Protein AF-A0A5N6XNX3-F1 (afdb_monomer_lite)

Sequence (144 aa):
MTITCEDGFMLKPHLLSLNGYPLPQCEPAPERARQIDITLTEVVKMLQQQVTKAWRERSIEVVADFRSVQFKEADVKNNVKQKIESIAKVDLDAVWGEALRKGEAEGKLIRDSMSKSLILASTPNKLAITGWVQVTLSALLGLD

pLDDT: mean 74.3, std 18.5, range [39.0, 95.31]

Radius of gyration: 21.27 Å; chains: 1; bounding box: 56×40×66 Å

Organism: NCBI:txid656916

Structure (mmCIF, N/CA/C/O backbone):
data_AF-A0A5N6XNX3-F1
#
_entry.id   AF-A0A5N6XNX3-F1
#
loop_
_atom_site.group_PDB
_atom_site.id
_atom_site.type_symbol
_atom_site.label_atom_id
_atom_site.label_alt_id
_atom_site.label_comp_id
_atom_site.label_asym_id
_atom_site.label_entity_id
_atom_site.label_seq_id
_atom_site.pdbx_PDB_ins_code
_atom_site.Cartn_x
_atom_site.Cartn_y
_atom_site.Cartn_z
_atom_site.occupancy
_atom_site.B_iso_or_equiv
_atom_site.auth_seq_id
_atom_site.auth_comp_id
_atom_site.auth_asym_id
_atom_site.auth_atom_id
_atom_site.pdbx_PDB_model_num
ATOM 1 N N . MET A 1 1 ? -25.456 6.471 20.428 1.00 48.72 1 MET A N 1
ATOM 2 C CA . MET A 1 1 ? -24.777 5.212 20.795 1.00 48.72 1 MET A CA 1
ATOM 3 C C . MET A 1 1 ? -24.321 4.564 19.498 1.00 48.72 1 MET A C 1
ATOM 5 O O . MET A 1 1 ? -25.171 4.273 18.668 1.00 48.72 1 MET A O 1
ATOM 9 N N . THR A 1 2 ? -23.013 4.479 19.254 1.00 56.16 2 THR A N 1
ATOM 10 C CA . THR A 1 2 ? -22.456 3.917 18.010 1.00 56.16 2 THR A CA 1
ATOM 11 C C . THR A 1 2 ? -22.368 2.403 18.163 1.00 56.16 2 THR A C 1
ATOM 13 O O . THR A 1 2 ? -21.743 1.936 19.110 1.00 56.16 2 THR A O 1
ATOM 16 N N . ILE A 1 3 ? -23.012 1.641 17.277 1.00 66.00 3 ILE A N 1
ATOM 17 C CA . ILE A 1 3 ? -22.908 0.176 17.275 1.00 66.00 3 ILE A CA 1
ATOM 18 C C . ILE A 1 3 ? -21.598 -0.184 16.567 1.00 66.00 3 ILE A C 1
ATOM 20 O O . ILE A 1 3 ? -21.382 0.204 15.419 1.00 66.00 3 ILE A O 1
ATOM 24 N N . THR A 1 4 ? -20.695 -0.862 17.268 1.00 66.38 4 THR A N 1
ATOM 25 C CA . THR A 1 4 ? -19.404 -1.323 16.741 1.00 66.38 4 THR A CA 1
ATOM 26 C C . THR A 1 4 ? -19.556 -2.712 16.134 1.00 66.38 4 THR A C 1
ATOM 28 O O . THR A 1 4 ? -20.259 -3.543 16.704 1.00 66.38 4 THR A O 1
ATOM 31 N N . CYS A 1 5 ? -18.910 -2.964 14.995 1.00 66.56 5 CYS A N 1
ATOM 32 C CA . CYS A 1 5 ? -18.919 -4.289 14.369 1.00 66.56 5 CYS A CA 1
ATOM 33 C C . CYS A 1 5 ? -17.749 -5.150 14.867 1.00 66.56 5 CYS A C 1
ATOM 35 O O . CYS A 1 5 ? -17.968 -6.192 15.469 1.00 66.56 5 CYS A O 1
ATOM 37 N N . GLU A 1 6 ? -16.525 -4.663 14.645 1.00 68.19 6 GLU A N 1
ATOM 38 C CA . GLU A 1 6 ? -15.218 -5.233 15.014 1.00 68.19 6 GLU A CA 1
ATOM 39 C C . GLU A 1 6 ? -14.205 -4.073 15.146 1.00 68.19 6 GLU A C 1
ATOM 41 O O . GLU A 1 6 ? -14.527 -2.942 14.768 1.00 68.19 6 GLU A O 1
ATOM 46 N N . ASP A 1 7 ? -13.007 -4.321 15.693 1.00 69.88 7 ASP A N 1
ATOM 47 C CA . ASP A 1 7 ? -12.011 -3.297 16.058 1.00 69.88 7 ASP A CA 1
ATOM 48 C C . ASP A 1 7 ? -11.830 -2.202 14.994 1.00 69.88 7 ASP A C 1
ATOM 50 O O . ASP A 1 7 ? -11.388 -2.437 13.872 1.00 69.88 7 ASP A O 1
ATOM 54 N N . GLY A 1 8 ? -12.168 -0.960 15.343 1.00 67.38 8 GLY A N 1
ATOM 55 C CA . GLY A 1 8 ? -12.021 0.184 14.441 1.00 67.38 8 GLY A CA 1
ATOM 56 C C . GLY A 1 8 ? -13.011 0.229 13.269 1.00 67.38 8 GLY A C 1
ATOM 57 O O . GLY A 1 8 ? -12.780 1.006 12.346 1.00 67.38 8 GLY A O 1
ATOM 58 N N . PHE A 1 9 ? -14.106 -0.538 13.295 1.00 76.81 9 PHE A N 1
ATOM 59 C CA . PHE A 1 9 ? -15.234 -0.439 12.363 1.00 76.81 9 PHE A CA 1
ATOM 60 C C . PHE A 1 9 ? -16.546 -0.128 13.094 1.00 76.81 9 PHE A C 1
ATOM 62 O O . PHE A 1 9 ? -16.849 -0.666 14.162 1.00 76.81 9 PHE A O 1
ATOM 69 N N . MET A 1 10 ? -17.358 0.734 12.490 1.00 79.62 10 MET A N 1
ATOM 70 C CA . MET A 1 10 ? -18.663 1.139 12.998 1.00 79.62 10 MET A CA 1
ATOM 71 C C . MET A 1 10 ? -19.777 0.762 12.028 1.00 79.62 10 MET A C 1
ATOM 73 O O . MET A 1 10 ? -19.616 0.819 10.809 1.00 79.62 10 MET A O 1
ATOM 77 N N . LEU A 1 11 ? -20.925 0.393 12.585 1.00 77.69 11 LEU A N 1
ATOM 78 C CA . LEU A 1 11 ? -22.125 0.117 11.815 1.00 77.69 11 LEU A CA 1
ATOM 79 C C . LEU A 1 11 ? -22.616 1.418 11.175 1.00 77.69 11 LEU A C 1
ATOM 81 O O . LEU A 1 11 ? -22.836 2.419 11.868 1.00 77.69 11 LEU A O 1
ATOM 85 N N . LYS A 1 12 ? -22.818 1.408 9.859 1.00 72.50 12 LYS A N 1
ATOM 86 C CA . LYS A 1 12 ? -23.406 2.544 9.160 1.00 72.50 12 LYS A CA 1
ATOM 87 C C . LYS A 1 12 ? -24.849 2.743 9.638 1.00 72.50 12 LYS A C 1
ATOM 89 O O . LYS A 1 12 ? -25.630 1.786 9.598 1.00 72.50 12 LYS A O 1
ATOM 94 N N . PRO A 1 13 ? -25.244 3.955 10.071 1.00 63.72 13 PRO A N 1
ATOM 95 C CA . PRO A 1 13 ? -26.627 4.216 10.449 1.00 63.72 13 PRO A CA 1
ATOM 96 C C . PRO A 1 13 ? -27.548 3.996 9.241 1.00 63.72 13 PRO A C 1
ATOM 98 O O . PRO A 1 13 ? -27.464 4.723 8.252 1.00 63.72 13 PRO A O 1
ATOM 101 N N . HIS A 1 14 ? -28.430 2.998 9.310 1.00 63.56 14 HIS A N 1
ATOM 102 C CA . HIS A 1 14 ? -29.465 2.768 8.302 1.00 63.56 14 HIS A CA 1
ATOM 103 C C . HIS A 1 14 ? -30.789 3.374 8.769 1.00 63.56 14 HIS A C 1
ATOM 105 O O . HIS A 1 14 ? -31.348 2.958 9.779 1.00 63.56 14 HIS A O 1
ATOM 111 N N . LEU A 1 15 ? -31.309 4.344 8.012 1.00 60.28 15 LEU A N 1
ATOM 112 C CA . LEU A 1 15 ? -32.537 5.073 8.357 1.00 60.28 15 LEU A CA 1
ATOM 113 C C . LEU A 1 15 ? -33.835 4.261 8.152 1.00 60.28 15 LEU A C 1
ATOM 115 O O . LEU A 1 15 ? -34.887 4.700 8.600 1.00 60.28 15 LEU A O 1
ATOM 119 N N . LEU A 1 16 ? -33.797 3.105 7.472 1.00 54.00 16 LEU A N 1
ATOM 120 C CA . LEU A 1 16 ? -34.999 2.415 6.966 1.00 54.00 16 LEU A CA 1
ATOM 121 C C . LEU A 1 16 ? -34.945 0.877 7.069 1.00 54.00 16 LEU A C 1
ATOM 123 O O . LEU A 1 16 ? -35.378 0.173 6.159 1.00 54.00 16 LEU A O 1
ATOM 127 N N . SER A 1 17 ? -34.456 0.315 8.177 1.00 53.12 17 SER A N 1
ATOM 128 C CA . SER A 1 17 ? -34.552 -1.139 8.401 1.00 53.12 17 SER A CA 1
ATOM 129 C C . SER A 1 17 ? -35.955 -1.556 8.878 1.00 53.12 17 SER A C 1
ATOM 131 O O . SER A 1 17 ? -36.107 -2.115 9.960 1.00 53.12 17 SER A O 1
ATOM 133 N N . LEU A 1 18 ? -36.990 -1.276 8.083 1.00 52.88 18 LEU A N 1
ATOM 134 C CA . LEU A 1 18 ? -38.348 -1.786 8.323 1.00 52.88 18 LEU A CA 1
ATOM 135 C C . LEU A 1 18 ? -38.650 -3.072 7.533 1.00 52.88 18 LEU A C 1
ATOM 137 O O . LEU A 1 18 ? -39.544 -3.806 7.929 1.00 52.88 18 LEU A O 1
ATOM 141 N N . ASN A 1 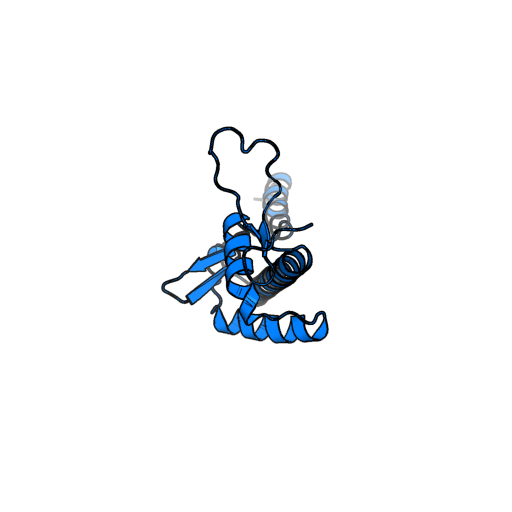19 ? -37.871 -3.401 6.490 1.00 57.22 19 ASN A N 1
ATOM 142 C CA . ASN A 1 19 ? -38.168 -4.523 5.579 1.00 57.22 19 ASN A CA 1
ATOM 143 C C . ASN A 1 19 ? -36.992 -5.502 5.340 1.00 57.22 19 ASN A C 1
ATOM 145 O O . ASN A 1 19 ? -36.992 -6.242 4.361 1.00 57.22 19 ASN A O 1
ATOM 149 N N . GLY A 1 20 ? -35.975 -5.522 6.208 1.00 55.50 20 GLY A N 1
ATOM 150 C CA . GLY A 1 20 ? -34.931 -6.562 6.190 1.00 55.50 20 GLY A CA 1
ATOM 151 C C . GLY A 1 20 ? -33.883 -6.490 5.066 1.00 55.50 20 GLY A C 1
ATOM 152 O O . GLY A 1 20 ? -33.053 -7.388 4.978 1.00 55.50 20 GLY A O 1
ATOM 153 N N . TYR A 1 21 ? -33.870 -5.439 4.239 1.00 54.03 21 TYR A N 1
ATOM 154 C CA . TYR A 1 21 ? -32.874 -5.239 3.176 1.00 54.03 21 TYR A CA 1
ATOM 155 C C . TYR A 1 21 ? -32.521 -3.750 3.017 1.00 54.03 21 TYR A C 1
ATOM 157 O O . TYR A 1 21 ? -33.442 -2.932 2.954 1.00 54.03 21 TYR A O 1
ATOM 165 N N . PRO A 1 22 ? -31.234 -3.366 2.885 1.00 58.84 22 PRO A N 1
ATOM 166 C CA . PRO A 1 22 ? -30.014 -4.185 2.913 1.00 58.84 22 PRO A CA 1
ATOM 167 C C . PRO A 1 22 ? -29.488 -4.448 4.337 1.00 58.84 22 PRO A C 1
ATOM 169 O O . PRO A 1 22 ? -29.786 -3.703 5.269 1.00 58.84 22 PRO A O 1
ATOM 172 N N . LEU A 1 23 ? -28.677 -5.502 4.490 1.00 63.56 23 LEU A N 1
ATOM 173 C CA . LEU A 1 23 ? -27.963 -5.782 5.740 1.00 63.56 23 LEU A CA 1
ATOM 174 C C . LEU A 1 23 ? -27.072 -4.588 6.123 1.00 63.56 23 LEU A C 1
ATOM 176 O O . LEU A 1 23 ? -26.453 -3.988 5.236 1.00 63.56 23 LEU A O 1
ATOM 180 N N . PRO A 1 24 ? -26.990 -4.239 7.418 1.00 68.00 24 PRO A N 1
ATOM 181 C CA . PRO A 1 24 ? -26.177 -3.121 7.859 1.00 68.00 24 PRO A CA 1
ATOM 182 C C . PRO A 1 24 ? -24.708 -3.357 7.499 1.00 68.00 24 PRO A C 1
ATOM 184 O O . PRO A 1 24 ? -24.144 -4.413 7.778 1.00 68.00 24 PRO A O 1
ATOM 187 N N . GLN A 1 25 ? -24.099 -2.363 6.853 1.00 74.00 25 GLN A N 1
ATOM 188 C CA . GLN A 1 25 ? -22.699 -2.416 6.443 1.00 74.00 25 GLN A CA 1
ATOM 189 C C . GLN A 1 25 ? -21.804 -1.792 7.511 1.00 74.00 25 GLN A C 1
ATOM 191 O O . GLN A 1 25 ? -22.150 -0.773 8.112 1.00 74.00 25 GLN A O 1
ATOM 196 N N . CYS A 1 26 ? -20.641 -2.397 7.723 1.00 80.00 26 CYS A N 1
ATOM 197 C CA . CYS A 1 26 ? -19.612 -1.864 8.602 1.00 80.00 26 CYS A CA 1
ATOM 198 C C . CYS A 1 26 ? -18.660 -0.986 7.788 1.00 80.00 26 CYS A C 1
ATOM 200 O O . CYS A 1 26 ? -18.126 -1.415 6.765 1.00 80.00 26 CYS A O 1
ATOM 202 N N . GLU A 1 27 ? -18.446 0.240 8.248 1.00 82.06 27 GLU A N 1
ATOM 203 C CA . GLU A 1 27 ? -17.490 1.183 7.672 1.00 82.06 27 GLU A CA 1
ATOM 204 C C . GLU A 1 27 ? -16.348 1.423 8.666 1.00 82.06 27 GLU A C 1
ATOM 206 O O . GLU A 1 27 ? -16.555 1.296 9.878 1.00 82.06 27 GLU A O 1
ATOM 211 N N . PRO A 1 28 ? -15.124 1.734 8.202 1.00 81.12 28 PRO A N 1
ATOM 212 C CA . PRO A 1 28 ? -14.035 2.045 9.114 1.00 81.12 28 PRO A CA 1
ATOM 213 C C . PRO A 1 28 ? -14.433 3.239 9.983 1.00 81.12 28 PRO A C 1
ATOM 215 O O . PRO A 1 28 ? -14.909 4.257 9.478 1.00 81.12 28 PRO A O 1
ATOM 218 N N . ALA A 1 29 ? -14.221 3.125 11.291 1.00 85.69 29 ALA A N 1
ATOM 219 C CA . ALA A 1 29 ? -14.366 4.244 12.206 1.00 85.69 29 ALA A CA 1
ATOM 220 C C . ALA A 1 29 ? -13.455 5.401 11.753 1.00 85.69 29 ALA A C 1
ATOM 222 O O . ALA A 1 29 ? -12.418 5.144 11.135 1.00 85.69 29 ALA A O 1
ATOM 223 N N . PRO A 1 30 ? -13.778 6.666 12.078 1.00 85.69 30 PRO A N 1
ATOM 224 C CA . PRO A 1 30 ? -13.088 7.829 11.515 1.00 85.69 30 PRO A CA 1
ATOM 225 C C . PRO A 1 30 ? -11.560 7.788 11.640 1.00 85.69 30 PRO A C 1
ATOM 227 O O . PRO A 1 30 ? -10.855 8.142 10.699 1.00 85.69 30 PRO A O 1
ATOM 230 N N . GLU A 1 31 ? -11.038 7.301 12.768 1.00 87.12 31 GLU A N 1
ATOM 231 C CA . GLU A 1 31 ? -9.591 7.173 12.965 1.00 87.12 31 GLU A CA 1
ATOM 232 C C . GLU A 1 31 ? -8.984 6.049 12.106 1.00 87.12 31 GLU A C 1
ATOM 234 O O . GLU A 1 31 ? -7.953 6.262 11.475 1.00 87.12 31 GLU A O 1
ATOM 239 N N . ARG A 1 32 ? -9.648 4.890 11.977 1.00 87.00 32 ARG A N 1
ATOM 240 C CA . ARG A 1 32 ? -9.198 3.816 11.070 1.00 87.00 32 ARG A CA 1
ATOM 241 C C . ARG A 1 32 ? -9.268 4.262 9.609 1.00 87.00 32 ARG A C 1
ATOM 243 O O . ARG A 1 32 ? -8.336 4.012 8.852 1.00 87.00 32 ARG A O 1
ATOM 250 N N . ALA A 1 33 ? -10.330 4.969 9.219 1.00 89.31 33 ALA A N 1
ATOM 251 C CA . ALA A 1 33 ? -10.463 5.557 7.887 1.00 89.31 33 ALA A CA 1
ATOM 252 C C . ALA A 1 33 ? -9.307 6.524 7.588 1.00 89.31 33 ALA A C 1
ATOM 254 O O . ALA A 1 33 ? -8.660 6.421 6.548 1.00 89.31 33 ALA A O 1
ATOM 255 N N . ARG A 1 34 ? -8.987 7.405 8.542 1.00 90.81 34 ARG A N 1
ATOM 256 C CA . ARG A 1 34 ? -7.860 8.335 8.441 1.00 90.81 34 ARG A CA 1
ATOM 257 C C . ARG A 1 34 ? -6.520 7.609 8.308 1.00 90.81 34 ARG A C 1
ATOM 259 O O . ARG A 1 34 ? -5.686 8.022 7.509 1.00 90.81 34 ARG A O 1
ATOM 266 N N . GLN A 1 35 ? -6.304 6.538 9.067 1.00 92.50 35 GLN A N 1
ATOM 267 C CA . GLN A 1 35 ? -5.082 5.733 8.984 1.00 92.50 35 GLN A CA 1
ATOM 268 C C . GLN A 1 35 ? -4.941 5.047 7.621 1.00 92.50 35 GLN A C 1
ATOM 270 O O . GLN A 1 35 ? -3.879 5.135 7.009 1.00 92.50 35 GLN A O 1
ATOM 275 N N . ILE A 1 36 ? -6.025 4.458 7.104 1.00 93.94 36 ILE A N 1
ATOM 276 C CA . ILE A 1 36 ? -6.086 3.895 5.746 1.00 93.94 36 ILE A CA 1
ATOM 277 C C . ILE A 1 36 ? -5.708 4.961 4.702 1.00 93.94 36 ILE A C 1
ATOM 279 O O . ILE A 1 36 ? -4.916 4.685 3.799 1.00 93.94 36 ILE A O 1
ATOM 283 N N . ASP A 1 37 ? -6.214 6.188 4.846 1.00 93.44 37 ASP A N 1
ATOM 284 C CA . ASP A 1 37 ? -5.942 7.295 3.921 1.00 93.44 37 ASP A CA 1
ATOM 285 C C . ASP A 1 37 ? -4.497 7.784 3.965 1.00 93.44 37 ASP A C 1
ATOM 287 O O . ASP A 1 37 ? -3.891 8.025 2.915 1.00 93.44 37 ASP A O 1
ATOM 291 N N . ILE A 1 38 ? -3.924 7.903 5.164 1.00 93.88 38 ILE A N 1
ATOM 292 C CA . ILE A 1 38 ? -2.509 8.243 5.351 1.00 93.88 38 ILE A CA 1
ATOM 293 C C . ILE A 1 38 ? -1.634 7.176 4.686 1.00 93.88 38 ILE A C 1
ATOM 295 O O . ILE A 1 38 ? -0.737 7.512 3.909 1.00 93.88 38 ILE A O 1
ATOM 299 N N . THR A 1 39 ? -1.928 5.897 4.931 1.00 95.31 39 THR A N 1
ATOM 300 C CA . THR A 1 39 ? -1.184 4.782 4.342 1.00 95.31 39 THR A CA 1
ATOM 301 C C . THR A 1 39 ? -1.271 4.780 2.821 1.00 95.31 39 THR A C 1
ATOM 303 O O . THR A 1 39 ? -0.234 4.736 2.159 1.00 95.31 39 THR A O 1
ATOM 306 N N . LEU A 1 40 ? -2.472 4.896 2.248 1.00 95.19 40 LEU A N 1
ATOM 307 C CA . LEU A 1 40 ? -2.653 4.955 0.796 1.00 95.19 40 LEU A CA 1
ATOM 308 C C . LEU A 1 40 ? -1.906 6.148 0.179 1.00 95.19 40 LEU A C 1
ATOM 310 O O . LEU A 1 40 ? -1.248 6.006 -0.853 1.00 95.19 40 LEU A O 1
ATOM 314 N N . THR A 1 41 ? -1.977 7.315 0.819 1.00 94.06 41 THR A N 1
ATOM 315 C CA . THR A 1 41 ? -1.302 8.530 0.344 1.00 94.06 41 THR A CA 1
ATOM 316 C C . THR A 1 41 ? 0.209 8.333 0.264 1.00 94.06 41 THR A C 1
ATOM 318 O O . THR A 1 41 ? 0.819 8.652 -0.760 1.00 94.06 41 THR A O 1
ATOM 321 N N . GLU A 1 42 ? 0.825 7.771 1.305 1.00 93.88 42 GLU A N 1
ATOM 322 C CA . GLU A 1 42 ? 2.272 7.547 1.317 1.00 93.88 42 GLU A CA 1
ATOM 323 C C . GLU A 1 42 ? 2.706 6.422 0.363 1.00 93.88 42 GLU A C 1
ATOM 325 O O . GLU A 1 42 ? 3.750 6.557 -0.280 1.00 93.88 42 GLU A O 1
ATOM 330 N N . VAL A 1 43 ? 1.890 5.375 0.173 1.00 94.31 43 VAL A N 1
ATOM 331 C CA . VAL A 1 43 ? 2.123 4.350 -0.865 1.00 94.31 43 VAL A CA 1
ATOM 332 C C . VAL A 1 43 ? 2.168 4.993 -2.252 1.00 94.31 43 VAL A C 1
ATOM 334 O O . VAL A 1 43 ? 3.158 4.846 -2.971 1.00 94.31 43 VAL A O 1
ATOM 337 N N . VAL A 1 44 ? 1.133 5.752 -2.625 1.00 92.44 44 VAL A N 1
ATOM 338 C CA . VAL A 1 44 ? 1.040 6.389 -3.950 1.00 92.44 44 VAL A CA 1
ATOM 339 C C . VAL A 1 44 ? 2.192 7.364 -4.169 1.00 92.44 44 VAL A C 1
ATOM 341 O O . VAL A 1 44 ? 2.840 7.337 -5.215 1.00 92.44 44 VAL A O 1
ATOM 344 N N . LYS A 1 45 ? 2.505 8.188 -3.167 1.00 91.12 45 LYS A N 1
ATOM 345 C CA . LYS A 1 45 ? 3.618 9.139 -3.216 1.00 91.12 45 LYS A CA 1
ATOM 346 C C . LYS A 1 45 ? 4.964 8.439 -3.390 1.00 91.12 45 LYS A C 1
ATOM 348 O O . LYS A 1 45 ? 5.781 8.900 -4.185 1.00 91.12 45 LYS A O 1
ATOM 353 N N . MET A 1 46 ? 5.207 7.335 -2.681 1.00 90.31 46 MET A N 1
ATOM 354 C CA . MET A 1 46 ? 6.437 6.557 -2.835 1.00 90.31 46 MET A CA 1
ATOM 355 C C . MET A 1 46 ? 6.544 5.965 -4.244 1.00 90.31 46 MET A C 1
ATOM 357 O O . MET A 1 46 ? 7.574 6.148 -4.893 1.00 90.31 46 MET A O 1
ATOM 361 N N . LEU A 1 47 ? 5.489 5.307 -4.734 1.00 89.50 47 LEU A N 1
ATOM 362 C CA . LEU A 1 47 ? 5.464 4.742 -6.085 1.00 89.50 47 LEU A CA 1
ATOM 363 C C . LEU A 1 47 ? 5.711 5.833 -7.133 1.00 89.50 47 LEU A C 1
ATOM 365 O O . LEU A 1 47 ? 6.570 5.682 -7.996 1.00 89.50 47 LEU A O 1
ATOM 369 N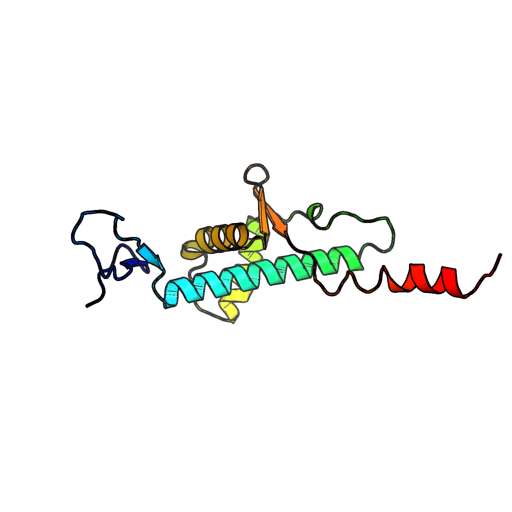 N . GLN A 1 48 ? 5.049 6.982 -7.006 1.00 88.12 48 GLN A N 1
ATOM 370 C CA . GLN A 1 48 ? 5.236 8.118 -7.903 1.00 88.12 48 GLN A CA 1
ATOM 371 C C . GLN A 1 48 ? 6.674 8.657 -7.886 1.00 88.12 48 GLN A C 1
ATOM 373 O O . GLN A 1 48 ? 7.230 8.960 -8.945 1.00 88.12 48 GLN A O 1
ATOM 378 N N . GLN A 1 49 ? 7.295 8.768 -6.707 1.00 86.94 49 GLN A N 1
ATOM 379 C CA . GLN A 1 49 ? 8.694 9.185 -6.566 1.00 86.94 49 GLN A CA 1
ATOM 380 C C . GLN A 1 49 ? 9.648 8.202 -7.246 1.00 86.94 49 GLN A C 1
ATOM 382 O O . GLN A 1 49 ? 10.536 8.632 -7.980 1.00 86.94 49 GLN A O 1
ATOM 387 N N . GLN A 1 50 ? 9.451 6.901 -7.035 1.00 84.25 50 GLN A N 1
ATOM 388 C CA . GLN A 1 50 ? 10.302 5.861 -7.609 1.00 84.25 50 GLN A CA 1
ATOM 389 C C . GLN A 1 50 ? 10.147 5.762 -9.125 1.00 84.25 50 GLN A C 1
ATOM 391 O O . GLN A 1 50 ? 11.145 5.707 -9.838 1.00 84.25 50 GLN A O 1
ATOM 396 N N . VAL A 1 51 ? 8.913 5.824 -9.629 1.00 82.88 51 VAL A N 1
ATOM 397 C CA . VAL A 1 51 ? 8.636 5.908 -11.067 1.00 82.88 51 VAL A CA 1
ATOM 398 C C . VAL A 1 51 ? 9.332 7.138 -11.648 1.00 82.88 51 VAL A C 1
ATOM 400 O O . VAL A 1 51 ? 10.116 7.013 -12.580 1.00 82.88 51 VAL A O 1
ATOM 403 N N . THR A 1 52 ? 9.140 8.320 -11.056 1.00 81.38 52 THR A N 1
ATOM 404 C CA . THR A 1 52 ? 9.783 9.561 -11.531 1.00 81.38 52 THR A CA 1
ATOM 405 C C . THR A 1 52 ? 11.309 9.461 -11.524 1.00 81.38 52 THR A C 1
ATOM 407 O O . THR A 1 52 ? 11.957 9.931 -12.457 1.00 81.38 52 THR A O 1
ATOM 410 N N . LYS A 1 53 ? 11.893 8.857 -10.484 1.00 80.88 53 LYS A N 1
ATOM 411 C CA . LYS A 1 53 ? 13.336 8.625 -10.386 1.00 80.88 53 LYS A CA 1
ATOM 412 C C . LYS A 1 53 ? 13.821 7.700 -11.504 1.00 80.88 53 LYS A C 1
ATOM 414 O O . LYS A 1 53 ? 14.728 8.085 -12.232 1.00 80.88 53 LYS A O 1
ATOM 419 N N . ALA A 1 54 ? 13.164 6.557 -11.697 1.00 75.50 54 ALA A N 1
ATOM 420 C CA . ALA A 1 54 ? 13.490 5.606 -12.758 1.00 75.50 54 ALA A CA 1
ATOM 421 C C . ALA A 1 54 ? 13.404 6.241 -14.159 1.00 75.50 54 ALA A C 1
ATOM 423 O O . ALA A 1 54 ? 14.252 5.976 -15.007 1.00 75.50 54 ALA A O 1
ATOM 424 N N . TRP A 1 55 ? 12.424 7.122 -14.385 1.00 71.94 55 TRP A N 1
ATOM 425 C CA . TRP A 1 55 ? 12.306 7.904 -15.620 1.00 71.94 55 TRP A CA 1
ATOM 426 C C . TRP A 1 55 ? 13.437 8.920 -15.807 1.00 71.94 55 TRP A C 1
ATOM 428 O O . TRP A 1 55 ? 13.907 9.098 -16.923 1.00 71.94 55 TRP A O 1
ATOM 438 N N . ARG A 1 56 ? 13.881 9.600 -14.742 1.00 73.25 56 ARG A N 1
ATOM 439 C CA . ARG A 1 56 ? 14.993 10.565 -14.827 1.00 73.25 56 ARG A CA 1
ATOM 440 C C . ARG A 1 56 ? 16.344 9.892 -15.047 1.00 73.25 56 ARG A C 1
ATOM 442 O O . ARG A 1 56 ? 17.183 10.455 -15.736 1.00 73.25 56 ARG A O 1
ATOM 449 N N . GLU A 1 57 ? 16.558 8.728 -14.437 1.00 72.75 57 GLU A N 1
ATOM 450 C CA . GLU A 1 57 ? 17.810 7.970 -14.548 1.00 72.75 57 GLU A CA 1
ATOM 451 C C . GLU A 1 57 ? 17.942 7.267 -1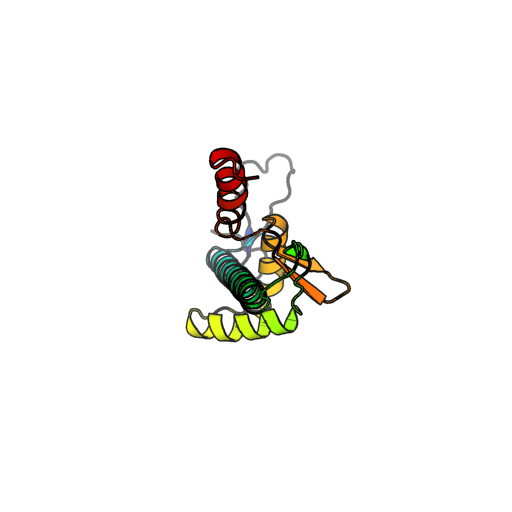5.908 1.00 72.75 57 GLU A C 1
ATOM 453 O O . GLU A 1 57 ? 19.056 7.067 -16.386 1.00 72.75 57 GLU A O 1
ATOM 458 N N . ARG A 1 58 ? 16.821 6.948 -16.569 1.00 63.31 58 ARG A N 1
ATOM 459 C CA . ARG A 1 58 ? 16.795 6.460 -17.953 1.00 63.31 58 ARG A CA 1
ATOM 460 C C . ARG A 1 58 ? 16.654 7.624 -18.935 1.00 63.31 58 ARG A C 1
ATOM 462 O O . ARG A 1 58 ? 15.565 7.921 -19.419 1.00 63.31 58 ARG A O 1
ATOM 469 N N . SER A 1 59 ? 17.758 8.284 -19.267 1.00 56.00 59 SER A N 1
ATOM 470 C CA . SER A 1 59 ? 17.812 9.097 -20.484 1.00 56.00 59 SER A CA 1
ATOM 471 C C . SER A 1 59 ? 17.731 8.173 -21.710 1.00 56.00 59 SER A C 1
ATOM 473 O O . SER A 1 59 ? 18.639 7.370 -21.891 1.00 56.00 59 SER A O 1
ATOM 475 N N . ILE A 1 60 ? 16.709 8.341 -22.561 1.00 48.75 60 ILE A N 1
ATOM 476 C CA . ILE A 1 60 ? 16.562 7.722 -23.900 1.00 48.75 60 ILE A CA 1
ATOM 477 C C . ILE A 1 60 ? 16.122 6.242 -23.889 1.00 48.75 60 ILE A C 1
ATOM 479 O O . ILE A 1 60 ? 16.927 5.344 -23.709 1.00 48.75 60 ILE A O 1
ATOM 483 N N . GLU A 1 61 ? 14.821 6.001 -24.084 1.00 41.56 61 GLU A N 1
ATOM 484 C CA . GLU A 1 61 ? 14.246 5.240 -25.213 1.00 41.56 61 GLU A CA 1
ATOM 485 C C . GLU A 1 61 ? 12.755 4.985 -24.947 1.00 41.56 61 GLU A C 1
ATOM 487 O O . GLU A 1 61 ? 12.373 4.348 -23.973 1.00 41.56 61 GLU A O 1
ATOM 492 N N . VAL A 1 62 ? 11.930 5.570 -25.820 1.00 42.78 62 VAL A N 1
ATOM 493 C CA . VAL A 1 62 ? 10.572 5.154 -26.195 1.00 42.78 62 VAL A CA 1
ATOM 494 C C . VAL A 1 62 ? 9.679 4.640 -25.062 1.00 42.78 62 VAL A C 1
ATOM 496 O O . VAL A 1 62 ? 9.720 3.470 -24.710 1.00 42.78 62 VAL A O 1
ATOM 499 N N . VAL A 1 63 ? 8.776 5.516 -24.599 1.00 44.06 63 VAL A N 1
ATOM 500 C CA . VAL A 1 63 ? 7.404 5.168 -24.170 1.00 44.06 63 VAL A CA 1
ATOM 501 C C . VAL A 1 63 ? 7.307 3.829 -23.419 1.00 44.06 63 VAL A C 1
ATOM 503 O O . VAL A 1 63 ? 6.509 2.960 -23.766 1.00 44.06 63 VAL A O 1
ATOM 506 N N . ALA A 1 64 ? 8.129 3.629 -22.389 1.00 47.19 64 ALA A N 1
ATOM 507 C CA . ALA A 1 64 ? 7.907 2.525 -21.474 1.00 47.19 64 ALA A CA 1
ATOM 508 C C . ALA A 1 64 ? 6.648 2.886 -20.684 1.00 47.19 64 ALA A C 1
ATOM 510 O O . ALA A 1 64 ? 6.678 3.788 -19.849 1.00 47.19 64 ALA A O 1
ATOM 511 N N . ASP A 1 65 ? 5.523 2.262 -21.036 1.00 57.44 65 ASP A N 1
ATOM 512 C CA . ASP A 1 65 ? 4.246 2.375 -20.336 1.00 57.44 65 ASP A CA 1
ATOM 513 C C . ASP A 1 65 ? 4.505 2.437 -18.823 1.00 57.44 65 ASP A C 1
ATOM 515 O O . ASP A 1 65 ? 5.223 1.602 -18.287 1.00 57.44 65 ASP A O 1
ATOM 519 N N . PHE A 1 66 ? 3.972 3.432 -18.110 1.00 54.69 66 PHE A N 1
ATOM 520 C CA . PHE A 1 66 ? 4.210 3.596 -16.667 1.00 54.69 66 PHE A CA 1
ATOM 521 C C . PHE A 1 66 ? 3.812 2.344 -15.869 1.00 54.69 66 PHE A C 1
ATOM 523 O O . PHE A 1 66 ? 4.323 2.109 -14.773 1.00 54.69 66 PHE A O 1
ATOM 530 N N . ARG A 1 67 ? 2.957 1.505 -16.466 1.00 58.31 67 ARG A N 1
ATOM 531 C CA . ARG A 1 67 ? 2.578 0.173 -15.992 1.00 58.31 67 ARG A CA 1
ATOM 532 C C . ARG A 1 67 ? 3.722 -0.852 -16.005 1.00 58.31 67 ARG A C 1
ATOM 534 O O . ARG A 1 67 ? 3.598 -1.900 -15.381 1.00 58.31 67 ARG A O 1
ATOM 541 N N . SER A 1 68 ? 4.836 -0.576 -16.683 1.00 62.34 68 SER A N 1
ATOM 542 C CA . SER A 1 68 ? 5.999 -1.463 -16.788 1.00 62.34 68 SER A CA 1
ATOM 543 C C . SER A 1 68 ? 6.930 -1.387 -15.574 1.00 62.34 68 SER A C 1
ATOM 545 O O . SER A 1 68 ? 7.851 -2.196 -15.465 1.00 62.34 68 SER A O 1
ATOM 547 N N . VAL A 1 69 ? 6.743 -0.412 -14.675 1.00 75.19 69 VAL A N 1
ATOM 548 C CA . VAL A 1 69 ? 7.572 -0.257 -13.474 1.00 75.19 69 VAL A CA 1
ATOM 549 C C . VAL A 1 69 ? 6.865 -0.904 -12.286 1.00 75.19 69 VAL A C 1
ATOM 551 O O . VAL A 1 69 ? 5.943 -0.336 -11.702 1.00 75.19 69 VAL A O 1
ATOM 554 N N . GLN A 1 70 ? 7.313 -2.110 -11.947 1.00 84.62 70 GLN A N 1
ATOM 555 C CA . GLN A 1 70 ? 6.768 -2.915 -10.858 1.00 84.62 70 GLN A CA 1
ATOM 556 C C . GLN A 1 70 ? 7.664 -2.821 -9.625 1.00 84.62 70 GLN A C 1
ATOM 558 O O . GLN A 1 70 ? 8.890 -2.907 -9.724 1.00 84.62 70 GLN A O 1
ATOM 563 N N . PHE A 1 71 ? 7.051 -2.695 -8.451 1.00 88.06 71 PHE A N 1
ATOM 564 C CA . PHE A 1 71 ? 7.754 -2.655 -7.170 1.00 88.06 71 PHE A CA 1
ATOM 565 C C . PHE A 1 71 ? 7.295 -3.805 -6.290 1.00 88.06 71 PHE A C 1
ATOM 567 O O . PHE A 1 71 ? 6.098 -4.048 -6.180 1.00 88.06 71 PHE A O 1
ATOM 574 N N . LYS A 1 72 ? 8.215 -4.504 -5.621 1.00 91.75 72 LYS A N 1
ATOM 575 C CA . LYS A 1 72 ? 7.829 -5.553 -4.668 1.00 91.75 72 LYS A CA 1
ATOM 576 C C . LYS A 1 72 ? 7.020 -4.941 -3.528 1.00 91.75 72 LYS A C 1
ATOM 578 O O . LYS A 1 72 ? 7.446 -3.964 -2.915 1.00 91.75 72 LYS A O 1
ATOM 583 N N . GLU A 1 73 ? 5.884 -5.549 -3.205 1.00 93.19 73 GLU A N 1
ATOM 584 C CA . GLU A 1 73 ? 4.977 -5.043 -2.173 1.00 93.19 73 GLU A CA 1
ATOM 585 C C . GLU A 1 73 ? 5.670 -4.931 -0.807 1.00 93.19 73 GLU A C 1
ATOM 587 O O . GLU A 1 73 ? 5.494 -3.939 -0.104 1.00 93.19 73 GLU A O 1
ATOM 592 N N . ALA A 1 74 ? 6.515 -5.906 -0.457 1.00 92.62 74 ALA A N 1
ATOM 593 C CA . ALA A 1 74 ? 7.271 -5.903 0.795 1.00 92.62 74 ALA A CA 1
ATOM 594 C C . ALA A 1 74 ? 8.238 -4.709 0.902 1.00 92.62 74 ALA A C 1
ATOM 596 O O . ALA A 1 74 ? 8.332 -4.083 1.958 1.00 92.62 74 ALA A O 1
ATOM 597 N N . ASP A 1 75 ? 8.907 -4.347 -0.196 1.00 92.38 75 ASP A N 1
ATOM 598 C CA . ASP A 1 75 ? 9.834 -3.211 -0.223 1.00 92.38 75 ASP A CA 1
ATOM 599 C C . ASP A 1 75 ? 9.069 -1.891 -0.084 1.00 92.38 75 ASP A C 1
ATOM 601 O O . ASP A 1 75 ? 9.491 -0.990 0.644 1.00 92.38 75 ASP A O 1
ATOM 605 N N . VAL A 1 76 ? 7.911 -1.779 -0.741 1.00 93.00 76 VAL A N 1
ATOM 606 C CA . VAL A 1 76 ? 7.023 -0.616 -0.611 1.00 93.00 76 VAL A CA 1
ATOM 607 C C . VAL A 1 76 ? 6.513 -0.500 0.826 1.00 93.00 76 VAL A C 1
ATOM 609 O O . VAL A 1 76 ? 6.594 0.577 1.414 1.00 93.00 76 VAL A O 1
ATOM 612 N N . LYS A 1 77 ? 6.087 -1.612 1.435 1.00 94.06 77 LYS A N 1
ATOM 613 C CA . LYS A 1 77 ? 5.628 -1.655 2.828 1.00 94.06 77 LYS A CA 1
ATOM 614 C C . LYS A 1 77 ? 6.703 -1.203 3.811 1.00 94.06 77 LYS A C 1
ATOM 616 O O . LYS A 1 77 ? 6.430 -0.353 4.653 1.00 94.06 77 LYS A O 1
ATOM 621 N N . ASN A 1 78 ? 7.930 -1.704 3.672 1.00 93.38 78 ASN A N 1
ATOM 622 C CA . ASN A 1 78 ? 9.046 -1.325 4.542 1.00 93.38 78 ASN A CA 1
ATOM 623 C C . ASN A 1 78 ? 9.391 0.167 4.429 1.00 93.38 78 ASN A C 1
ATOM 625 O O . ASN A 1 78 ? 9.580 0.838 5.442 1.00 93.38 78 ASN A O 1
ATOM 629 N N . ASN A 1 79 ? 9.416 0.710 3.209 1.00 90.44 79 ASN A N 1
ATOM 630 C CA . ASN A 1 79 ? 9.684 2.132 2.987 1.00 90.44 79 ASN A CA 1
ATOM 631 C C . ASN A 1 79 ? 8.567 3.028 3.537 1.00 90.44 79 ASN A C 1
ATOM 633 O O . ASN A 1 79 ? 8.833 4.062 4.150 1.00 90.44 79 ASN A O 1
ATOM 637 N N . VAL A 1 80 ? 7.310 2.637 3.330 1.00 92.81 80 VAL A N 1
ATOM 638 C CA . VAL A 1 80 ? 6.152 3.368 3.851 1.00 92.81 80 VAL A CA 1
ATOM 639 C C . VAL A 1 80 ? 6.131 3.330 5.377 1.00 92.81 80 VAL A C 1
ATOM 641 O O . VAL A 1 80 ? 5.898 4.369 5.986 1.00 92.81 80 VAL A O 1
ATOM 644 N N . LYS A 1 81 ? 6.458 2.190 6.001 1.00 91.62 81 LYS A N 1
ATOM 645 C CA . LYS A 1 81 ? 6.582 2.064 7.461 1.00 91.62 81 LYS A CA 1
ATOM 646 C C . LYS A 1 81 ? 7.541 3.100 8.038 1.00 91.62 81 LYS A C 1
ATOM 648 O O . LYS A 1 81 ? 7.144 3.876 8.901 1.00 91.62 81 LYS A O 1
ATOM 653 N N . GLN A 1 82 ? 8.752 3.184 7.487 1.00 88.62 82 GLN A N 1
ATOM 654 C CA . GLN A 1 82 ? 9.761 4.153 7.927 1.00 88.62 82 GLN A CA 1
ATOM 655 C C . GLN A 1 82 ? 9.285 5.606 7.797 1.00 88.62 82 GLN A C 1
ATOM 657 O O . GLN A 1 82 ? 9.563 6.432 8.664 1.00 88.62 82 GLN A O 1
ATOM 662 N N . LYS A 1 83 ? 8.550 5.937 6.726 1.00 86.94 83 LYS A N 1
ATOM 663 C CA . LYS A 1 83 ? 8.009 7.291 6.541 1.00 86.94 83 LYS A CA 1
ATOM 664 C C . LYS A 1 83 ? 6.859 7.588 7.494 1.00 86.94 83 LYS A C 1
ATOM 666 O O . LYS A 1 83 ? 6.843 8.652 8.106 1.00 86.94 83 LYS A O 1
ATOM 671 N N . ILE A 1 84 ? 5.909 6.670 7.631 1.00 85.75 84 ILE A N 1
ATOM 672 C CA . ILE A 1 84 ? 4.714 6.883 8.445 1.00 85.75 84 ILE A CA 1
ATOM 673 C C . ILE A 1 84 ? 5.067 6.954 9.925 1.00 85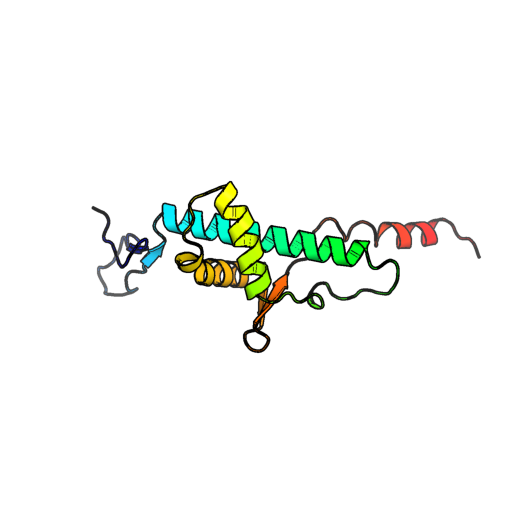.75 84 ILE A C 1
ATOM 675 O O . ILE A 1 84 ? 4.558 7.849 10.584 1.00 85.75 84 ILE A O 1
ATOM 679 N N . GLU A 1 85 ? 5.981 6.121 10.430 1.00 86.25 85 GLU A N 1
ATOM 680 C CA . GLU A 1 85 ? 6.425 6.179 11.833 1.00 86.25 85 GLU A CA 1
ATOM 681 C C . GLU A 1 85 ? 6.946 7.572 12.231 1.00 86.25 85 GLU A C 1
ATOM 683 O O . GLU A 1 85 ? 6.789 7.986 13.379 1.00 86.25 85 GLU A O 1
ATOM 688 N N . SER A 1 86 ? 7.501 8.331 11.278 1.00 78.00 86 SER A N 1
ATOM 689 C CA . SER A 1 86 ? 7.952 9.711 11.507 1.00 78.00 86 SER A CA 1
ATOM 690 C C . SER A 1 86 ? 6.828 10.763 11.516 1.00 78.00 86 SER A C 1
ATOM 692 O O . SER A 1 86 ? 7.036 11.873 12.000 1.00 78.00 86 SER A O 1
ATOM 694 N N . ILE A 1 87 ? 5.639 10.433 10.997 1.00 76.56 87 ILE A N 1
ATOM 695 C CA . ILE A 1 87 ? 4.533 11.376 10.735 1.00 76.56 87 ILE A CA 1
ATOM 696 C C . ILE A 1 87 ? 3.298 11.069 11.598 1.00 76.56 87 ILE A C 1
ATOM 698 O O . ILE A 1 87 ? 2.601 11.985 12.034 1.00 76.56 87 ILE A O 1
ATOM 702 N N . ALA A 1 88 ? 2.996 9.793 11.837 1.00 78.19 88 ALA A N 1
ATOM 703 C CA . ALA A 1 88 ? 1.801 9.340 12.535 1.00 78.19 88 ALA A CA 1
ATOM 704 C C . ALA A 1 88 ? 2.010 7.957 13.173 1.00 78.19 88 ALA A C 1
ATOM 706 O O . ALA A 1 88 ? 2.675 7.083 12.623 1.00 78.19 88 ALA A O 1
ATOM 707 N N . LYS A 1 89 ? 1.369 7.722 14.323 1.00 83.00 89 LYS A N 1
ATOM 708 C CA . LYS A 1 89 ? 1.285 6.384 14.922 1.00 83.00 89 LYS A CA 1
ATOM 709 C C . LYS A 1 89 ? 0.190 5.588 14.212 1.00 83.00 89 LYS A C 1
ATOM 711 O O . LYS A 1 89 ? -0.961 5.621 14.630 1.00 83.00 89 LYS A O 1
ATOM 716 N N . VAL A 1 90 ? 0.553 4.928 13.117 1.00 86.62 90 VAL A N 1
ATOM 717 C CA . VAL A 1 90 ? -0.331 4.035 12.359 1.00 86.62 90 VAL A CA 1
ATOM 718 C C . VAL A 1 90 ? 0.111 2.598 12.593 1.00 86.62 90 VAL A C 1
ATOM 720 O O . VAL A 1 90 ? 1.287 2.285 12.403 1.00 86.62 90 VAL A O 1
ATOM 723 N N . ASP A 1 91 ? -0.821 1.719 12.958 1.00 88.56 91 ASP A N 1
ATOM 724 C CA . ASP A 1 91 ? -0.578 0.279 12.886 1.00 88.56 91 ASP A CA 1
ATOM 725 C C . ASP A 1 91 ? -0.655 -0.155 11.421 1.00 88.56 91 ASP A C 1
ATOM 727 O O . ASP A 1 91 ? -1.722 -0.446 10.877 1.00 88.56 91 ASP A O 1
ATOM 731 N N . LEU A 1 92 ? 0.499 -0.121 10.754 1.00 88.38 92 LEU A N 1
ATOM 732 C CA . LEU A 1 92 ? 0.575 -0.386 9.326 1.00 88.38 92 LEU A CA 1
ATOM 733 C C . LEU A 1 92 ? 0.099 -1.799 8.985 1.00 88.38 92 LEU A C 1
ATOM 735 O O . LEU A 1 92 ? -0.508 -1.983 7.935 1.00 88.38 92 LEU A O 1
ATOM 739 N N . ASP A 1 93 ? 0.354 -2.787 9.843 1.00 90.38 93 ASP A N 1
ATOM 740 C CA . ASP A 1 93 ? -0.046 -4.169 9.584 1.00 90.38 93 ASP A CA 1
ATOM 741 C C . ASP A 1 93 ? -1.571 -4.327 9.612 1.00 90.38 93 ASP A C 1
ATOM 743 O O . ASP A 1 93 ? -2.109 -5.086 8.803 1.00 90.38 93 ASP A O 1
ATOM 747 N N . ALA A 1 94 ? -2.259 -3.541 10.445 1.00 88.94 94 ALA A N 1
ATOM 748 C CA . ALA A 1 94 ? -3.716 -3.534 10.551 1.00 88.94 94 ALA A CA 1
ATOM 749 C C . ALA A 1 94 ? -4.447 -2.790 9.419 1.00 88.94 94 ALA A C 1
ATOM 751 O O . ALA A 1 94 ? -5.636 -3.030 9.226 1.00 88.94 94 ALA A O 1
ATOM 752 N N . VAL A 1 95 ? -3.783 -1.875 8.698 1.00 92.94 95 VAL A N 1
ATOM 753 C CA . VAL A 1 95 ? -4.434 -1.048 7.653 1.00 92.94 95 VAL A CA 1
ATOM 754 C C . VAL A 1 95 ? -3.884 -1.260 6.242 1.00 92.94 95 VAL A C 1
ATOM 756 O O . VAL A 1 95 ? -4.425 -0.710 5.281 1.00 92.94 95 VAL A O 1
ATOM 759 N N . TRP A 1 96 ? -2.800 -2.029 6.089 1.00 94.44 96 TRP A N 1
ATOM 760 C CA . TRP A 1 96 ? -2.114 -2.215 4.806 1.00 94.44 96 TRP A CA 1
ATOM 761 C C . TRP A 1 96 ? -3.029 -2.790 3.724 1.00 94.44 96 TRP A C 1
ATOM 763 O O . TRP A 1 96 ? -3.099 -2.257 2.617 1.00 94.44 96 TRP A O 1
ATOM 773 N N . GLY A 1 97 ? -3.740 -3.875 4.043 1.00 93.44 97 GLY A N 1
ATOM 774 C CA . GLY A 1 97 ? -4.606 -4.557 3.084 1.00 93.44 97 GLY A CA 1
ATOM 775 C C . GLY A 1 97 ? -5.748 -3.662 2.608 1.00 93.44 97 GLY A C 1
ATOM 776 O O . GLY A 1 97 ? -6.035 -3.592 1.413 1.00 93.44 97 GLY A O 1
ATOM 777 N N . GLU A 1 98 ? -6.364 -2.927 3.529 1.00 93.44 98 GLU A N 1
ATOM 778 C CA . GLU A 1 98 ? -7.455 -2.002 3.258 1.00 93.44 98 GLU A CA 1
ATOM 779 C C . GLU A 1 98 ? -6.995 -0.792 2.455 1.00 93.44 98 GLU A C 1
ATOM 781 O O . GLU A 1 98 ? -7.707 -0.378 1.541 1.00 93.44 98 GLU A O 1
ATOM 786 N N . ALA A 1 99 ? -5.808 -0.258 2.747 1.00 94.75 99 ALA A N 1
ATOM 787 C CA . ALA A 1 99 ? -5.216 0.829 1.978 1.00 94.75 99 ALA A CA 1
ATOM 788 C C . ALA A 1 99 ? -4.950 0.412 0.528 1.00 94.75 99 ALA A C 1
ATOM 790 O O . ALA A 1 99 ? -5.313 1.149 -0.390 1.00 94.75 99 ALA A O 1
ATOM 791 N N . LEU A 1 100 ? -4.392 -0.784 0.300 1.00 94.81 100 LEU A N 1
ATOM 792 C CA . LEU A 1 100 ? -4.188 -1.302 -1.055 1.00 94.81 100 LEU A CA 1
ATOM 793 C C . LEU A 1 100 ? -5.518 -1.522 -1.780 1.00 94.81 100 LEU A C 1
ATOM 795 O O . LEU A 1 100 ? -5.688 -1.013 -2.883 1.00 94.81 100 LEU A O 1
ATOM 799 N N . ARG A 1 101 ? -6.493 -2.177 -1.138 1.00 93.06 101 ARG A N 1
ATOM 800 C CA . ARG A 1 101 ? -7.827 -2.399 -1.720 1.00 93.06 101 ARG A CA 1
ATOM 801 C C . ARG A 1 101 ? -8.531 -1.084 -2.066 1.00 93.06 101 ARG A C 1
ATOM 803 O O . ARG A 1 101 ? -9.177 -0.981 -3.106 1.00 93.06 101 ARG A O 1
ATOM 810 N N . LYS A 1 102 ? -8.402 -0.066 -1.208 1.00 93.44 102 LYS A N 1
ATOM 811 C CA . LYS A 1 102 ? -8.907 1.285 -1.484 1.00 93.44 102 LYS A CA 1
ATOM 812 C C . LYS A 1 102 ? -8.194 1.898 -2.690 1.00 93.44 102 LYS A C 1
ATOM 814 O O . LYS A 1 102 ? -8.854 2.446 -3.565 1.00 93.44 102 LYS A O 1
ATOM 819 N N . GLY A 1 103 ? -6.873 1.762 -2.775 1.00 92.19 103 GLY A N 1
ATOM 820 C CA . GLY A 1 103 ? -6.093 2.228 -3.919 1.00 92.19 103 GLY A CA 1
ATOM 821 C C . GLY A 1 103 ? -6.468 1.555 -5.244 1.00 92.19 103 GLY A C 1
ATOM 822 O O . GLY A 1 103 ? -6.501 2.237 -6.268 1.00 92.19 103 GLY A O 1
ATOM 823 N N . GLU A 1 104 ? -6.779 0.257 -5.234 1.00 92.38 104 GLU A N 1
ATOM 824 C CA . GLU A 1 104 ? -7.293 -0.473 -6.404 1.00 92.38 104 GLU A CA 1
ATOM 825 C C . GLU A 1 104 ? -8.678 0.034 -6.812 1.00 92.38 104 GLU A C 1
ATOM 827 O O . GLU A 1 104 ? -8.902 0.347 -7.980 1.00 92.38 104 GLU A O 1
ATOM 832 N N . ALA A 1 105 ? -9.590 0.183 -5.845 1.00 90.75 105 ALA A N 1
ATOM 833 C CA . ALA A 1 105 ? -10.941 0.692 -6.084 1.00 90.75 105 ALA A CA 1
ATOM 834 C C . ALA A 1 105 ? -10.945 2.133 -6.627 1.00 90.75 105 ALA A C 1
ATOM 836 O O . ALA A 1 105 ? -11.795 2.487 -7.440 1.00 90.75 105 ALA A O 1
ATOM 837 N N . GLU A 1 106 ? -9.981 2.957 -6.208 1.00 92.00 106 GLU A N 1
ATOM 838 C CA . GLU A 1 106 ? -9.779 4.321 -6.711 1.00 92.00 106 GLU A CA 1
ATOM 839 C C . GLU A 1 106 ? -8.980 4.380 -8.025 1.00 92.00 106 GLU A C 1
ATOM 841 O O . GLU A 1 106 ? -8.727 5.471 -8.537 1.00 92.00 106 GLU A O 1
ATOM 846 N N . GLY A 1 107 ? -8.540 3.238 -8.566 1.00 88.38 107 GLY A N 1
ATOM 847 C CA . GLY A 1 107 ? -7.737 3.186 -9.788 1.00 88.38 107 GLY A CA 1
ATOM 848 C C . GLY A 1 107 ? -6.385 3.895 -9.661 1.00 88.38 107 GLY A C 1
ATOM 849 O O . GLY A 1 107 ? -5.866 4.414 -10.648 1.00 88.38 107 GLY A O 1
ATOM 850 N N . LYS A 1 108 ? -5.819 3.962 -8.449 1.00 88.56 108 LYS A N 1
ATOM 851 C CA . LYS A 1 108 ? -4.514 4.591 -8.166 1.00 88.56 108 LYS A CA 1
ATOM 852 C C . LYS A 1 108 ? -3.356 3.609 -8.273 1.00 88.56 108 LYS A C 1
ATOM 854 O O . LYS A 1 108 ? -2.249 4.001 -8.641 1.00 88.56 108 LYS A O 1
ATOM 859 N N . LEU A 1 109 ? -3.598 2.342 -7.960 1.00 91.19 109 LEU A N 1
ATOM 860 C CA . LEU A 1 109 ? -2.594 1.287 -8.002 1.00 91.19 109 LEU A CA 1
ATOM 861 C C . LEU A 1 109 ? -3.189 -0.011 -8.542 1.00 91.19 109 LEU A C 1
ATOM 863 O O . LEU A 1 109 ? -4.396 -0.225 -8.477 1.00 91.19 109 LEU A O 1
ATOM 867 N N . ILE A 1 110 ? -2.322 -0.859 -9.080 1.00 90.31 110 ILE A N 1
ATOM 868 C CA . ILE A 1 110 ? -2.635 -2.228 -9.482 1.00 90.31 110 ILE A CA 1
ATOM 869 C C . ILE A 1 110 ? -1.754 -3.140 -8.638 1.00 90.31 110 ILE A C 1
ATOM 871 O O . ILE A 1 110 ? -0.537 -2.940 -8.576 1.00 90.31 110 ILE A O 1
ATOM 875 N N . ARG A 1 111 ? -2.360 -4.133 -7.991 1.00 90.38 111 ARG A N 1
ATOM 876 C CA . ARG A 1 111 ? -1.639 -5.180 -7.275 1.00 90.38 111 ARG A CA 1
ATOM 877 C C . ARG A 1 111 ? -1.585 -6.432 -8.134 1.00 90.38 111 ARG A C 1
ATOM 879 O O . ARG A 1 111 ? -2.616 -6.974 -8.524 1.00 90.38 111 ARG A O 1
ATOM 886 N N . ASP A 1 112 ? -0.383 -6.922 -8.396 1.00 87.88 112 ASP A N 1
ATOM 887 C CA . ASP A 1 112 ? -0.201 -8.245 -8.977 1.00 87.88 112 ASP A CA 1
ATOM 888 C C . ASP A 1 112 ? -0.001 -9.254 -7.844 1.00 87.88 112 ASP A C 1
ATOM 890 O O . ASP A 1 112 ? 1.039 -9.302 -7.180 1.00 87.88 112 ASP A O 1
ATOM 894 N N . SER A 1 113 ? -1.038 -10.058 -7.615 1.00 81.62 113 SER A N 1
ATOM 895 C CA . SER A 1 113 ? -1.045 -11.090 -6.579 1.00 81.62 113 SER A CA 1
ATOM 896 C C . SER A 1 113 ? -0.058 -12.228 -6.854 1.00 81.62 113 SER A C 1
ATOM 898 O O . SER A 1 113 ? 0.454 -12.815 -5.898 1.00 81.62 113 SER A O 1
ATOM 900 N N . MET A 1 114 ? 0.260 -12.520 -8.121 1.00 81.00 114 MET A N 1
ATOM 901 C CA . MET A 1 114 ? 1.186 -13.596 -8.479 1.00 81.00 114 MET A CA 1
ATOM 902 C C . MET A 1 114 ? 2.634 -13.186 -8.224 1.00 81.00 114 MET A C 1
ATOM 904 O O . MET A 1 114 ? 3.394 -13.937 -7.613 1.00 81.00 114 MET A O 1
ATOM 908 N N . SER A 1 115 ? 3.013 -11.980 -8.654 1.00 83.19 115 SER A N 1
ATOM 909 C CA . SER A 1 115 ? 4.375 -11.462 -8.462 1.00 83.19 115 SER A CA 1
ATOM 910 C C . SER A 1 115 ? 4.582 -10.746 -7.123 1.00 83.19 115 SER A C 1
ATOM 912 O O . SER A 1 115 ? 5.713 -10.376 -6.797 1.00 83.19 115 SER A O 1
ATOM 914 N N . LYS A 1 116 ? 3.517 -10.572 -6.323 1.00 89.81 116 LYS A N 1
ATOM 915 C CA . LYS A 1 116 ? 3.514 -9.786 -5.075 1.00 89.81 116 LYS A CA 1
ATOM 916 C C . LYS A 1 116 ? 4.087 -8.387 -5.305 1.00 89.81 116 LYS A C 1
ATOM 918 O O . LYS A 1 116 ? 4.957 -7.921 -4.559 1.00 89.81 116 LYS A O 1
ATOM 923 N N . SER A 1 117 ? 3.627 -7.742 -6.373 1.00 89.69 117 SER A N 1
ATOM 924 C CA . SER A 1 117 ? 4.106 -6.432 -6.795 1.00 89.69 117 SER A CA 1
ATOM 925 C C . SER A 1 117 ? 2.991 -5.390 -6.849 1.00 89.69 117 SER A C 1
ATOM 927 O O . SER A 1 117 ? 1.802 -5.702 -6.931 1.00 89.69 117 SER A O 1
ATOM 929 N N . LEU A 1 118 ? 3.402 -4.130 -6.750 1.00 90.44 118 LEU A N 1
ATOM 930 C CA . LEU A 1 118 ? 2.570 -2.945 -6.845 1.00 90.44 118 LEU A CA 1
ATOM 931 C C . LEU A 1 118 ? 3.014 -2.116 -8.043 1.00 90.44 118 LEU A C 1
ATOM 933 O O . LEU A 1 118 ? 4.207 -1.873 -8.250 1.00 90.44 118 LEU A O 1
ATOM 937 N N . ILE A 1 119 ? 2.027 -1.651 -8.795 1.00 88.69 119 ILE A N 1
ATOM 938 C CA . ILE A 1 119 ? 2.193 -0.820 -9.980 1.00 88.69 119 ILE A CA 1
ATOM 939 C C . ILE A 1 119 ? 1.366 0.444 -9.772 1.00 88.69 119 ILE A C 1
ATOM 941 O O . ILE A 1 119 ? 0.236 0.387 -9.285 1.00 88.69 119 ILE A O 1
ATOM 945 N N . LEU A 1 120 ? 1.915 1.598 -10.145 1.00 88.00 120 LEU A N 1
ATOM 946 C CA . LEU A 1 120 ? 1.156 2.845 -10.162 1.00 88.00 120 LEU A CA 1
ATOM 947 C C . LEU A 1 120 ? 0.217 2.842 -11.378 1.00 88.00 120 LEU A C 1
ATOM 949 O O . LEU A 1 120 ? 0.674 2.737 -12.514 1.00 88.00 120 LEU A O 1
ATOM 953 N N . ALA A 1 121 ? -1.091 2.950 -11.148 1.00 82.44 121 ALA A N 1
ATOM 954 C CA . ALA A 1 121 ? -2.085 2.857 -12.218 1.00 82.44 121 ALA A CA 1
ATOM 955 C C . ALA A 1 121 ? -2.228 4.163 -13.019 1.00 82.44 121 ALA A C 1
ATOM 957 O O . ALA A 1 121 ? -2.543 4.120 -14.209 1.00 82.44 121 ALA A O 1
ATOM 958 N N . SER A 1 122 ? -1.991 5.316 -12.380 1.00 64.81 122 SER A N 1
ATOM 959 C CA . SER A 1 122 ? -2.122 6.638 -12.994 1.00 64.81 122 SER A CA 1
ATOM 960 C C . SER A 1 122 ? -0.775 7.336 -13.181 1.00 64.81 122 SER A C 1
ATOM 962 O O . SER A 1 122 ? 0.112 7.314 -12.327 1.00 64.81 122 SER A O 1
ATOM 964 N N . THR A 1 123 ? -0.614 7.977 -14.335 1.00 54.31 123 THR A N 1
ATOM 965 C CA . THR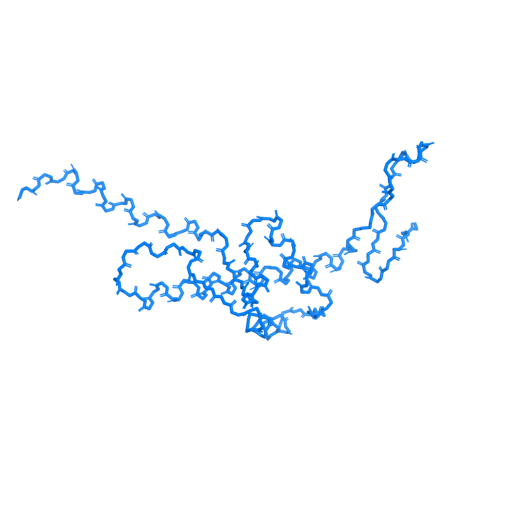 A 1 123 ? 0.549 8.806 -14.638 1.00 54.31 123 THR A CA 1
ATOM 966 C C . THR A 1 123 ? 0.516 10.097 -13.820 1.00 54.31 123 THR A C 1
ATOM 968 O O . THR A 1 123 ? -0.556 10.636 -13.539 1.00 54.31 123 THR A O 1
ATOM 971 N N . PRO A 1 124 ? 1.674 10.675 -13.458 1.00 45.94 124 PRO A N 1
ATOM 972 C CA . PRO A 1 124 ? 1.702 12.064 -13.037 1.00 45.94 124 PRO A CA 1
ATOM 973 C C . PRO A 1 124 ? 1.137 12.911 -14.184 1.00 45.94 124 PRO A C 1
ATOM 975 O O . PRO A 1 124 ? 1.775 13.015 -15.232 1.00 45.94 124 PRO A O 1
ATOM 978 N N . ASN A 1 125 ? 0.009 13.596 -13.964 1.00 45.31 125 ASN A N 1
ATOM 979 C CA . ASN A 1 125 ? -0.569 14.592 -14.887 1.00 45.31 125 ASN A CA 1
ATOM 980 C C . ASN A 1 125 ? 0.434 15.686 -15.329 1.00 45.31 125 ASN A C 1
ATOM 982 O O . ASN A 1 125 ? 0.135 16.505 -16.190 1.00 45.31 125 ASN A O 1
ATOM 986 N N . LYS A 1 126 ? 1.637 15.716 -14.742 1.00 40.53 126 LYS A N 1
ATOM 987 C CA . LYS A 1 126 ? 2.720 16.652 -15.042 1.00 40.53 126 LYS A CA 1
ATOM 988 C C . LYS A 1 126 ? 3.745 16.171 -16.075 1.00 40.53 126 LYS A C 1
ATOM 990 O O . LYS A 1 126 ? 4.504 17.006 -16.550 1.00 40.53 126 LYS A O 1
ATOM 995 N N . LEU A 1 127 ? 3.799 14.882 -16.424 1.00 43.34 127 LEU A N 1
ATOM 996 C CA . LEU A 1 127 ? 4.770 14.368 -17.413 1.00 43.34 127 LEU A CA 1
ATOM 997 C C . LEU A 1 127 ? 4.221 14.326 -18.848 1.00 43.34 127 LEU A C 1
ATOM 999 O O . LEU A 1 127 ? 4.994 14.204 -19.790 1.00 43.34 127 LEU A O 1
ATOM 1003 N N . ALA A 1 128 ? 2.908 14.484 -19.039 1.00 40.69 128 ALA A N 1
ATOM 1004 C CA . ALA A 1 128 ? 2.289 14.479 -20.367 1.00 40.69 128 ALA A CA 1
ATOM 1005 C C . ALA A 1 128 ? 2.440 15.810 -21.137 1.00 40.69 128 ALA A C 1
ATOM 1007 O O . ALA A 1 128 ? 2.179 15.851 -22.336 1.00 40.69 128 ALA A O 1
ATOM 1008 N N . ILE A 1 129 ? 2.874 16.897 -20.486 1.00 40.38 129 ILE A N 1
ATOM 1009 C CA . ILE A 1 129 ? 2.883 18.236 -21.107 1.00 40.38 129 ILE A CA 1
ATOM 1010 C C . ILE A 1 129 ? 4.165 18.492 -21.923 1.00 40.38 129 ILE A C 1
ATOM 1012 O O . ILE A 1 129 ? 4.153 19.312 -22.832 1.00 40.38 129 ILE A O 1
ATOM 1016 N N . THR A 1 130 ? 5.261 17.761 -21.700 1.00 44.84 130 THR A N 1
ATOM 1017 C CA . THR A 1 130 ? 6.509 17.997 -22.455 1.00 44.84 130 THR A CA 1
ATOM 1018 C C . THR A 1 130 ? 6.600 17.229 -23.776 1.00 44.84 130 THR A C 1
ATOM 1020 O O . THR A 1 130 ? 7.410 17.596 -24.617 1.00 44.84 130 THR A O 1
ATOM 1023 N N . GLY A 1 131 ? 5.759 16.212 -24.005 1.00 39.00 131 GLY A N 1
ATOM 1024 C CA . GLY A 1 131 ? 5.757 15.447 -25.263 1.00 39.00 131 GLY A CA 1
ATOM 1025 C C . GLY A 1 131 ? 4.979 16.107 -26.408 1.00 39.00 131 GLY A C 1
ATOM 1026 O O . GLY A 1 131 ? 5.319 15.922 -27.572 1.00 39.00 131 GLY A O 1
ATOM 1027 N N . TRP A 1 132 ? 3.964 16.916 -26.095 1.00 40.50 132 TRP A N 1
ATOM 1028 C CA . TRP A 1 132 ? 3.114 17.551 -27.112 1.00 40.50 132 TRP A CA 1
ATOM 1029 C C . TRP A 1 132 ? 3.664 18.885 -27.623 1.00 40.50 132 TRP A C 1
ATOM 1031 O O . TRP A 1 132 ? 3.398 19.256 -28.761 1.00 40.50 132 TRP A O 1
ATOM 1041 N N . VAL A 1 133 ? 4.487 19.578 -26.830 1.00 41.81 133 VAL A N 1
ATOM 1042 C CA . VAL A 1 133 ? 5.058 20.880 -27.224 1.00 41.81 133 VAL A CA 1
ATOM 1043 C C . VAL A 1 133 ? 6.151 20.731 -28.293 1.00 41.81 133 VAL A C 1
ATOM 1045 O O . VAL A 1 133 ? 6.366 21.649 -29.082 1.00 41.81 133 VAL A O 1
ATOM 1048 N N . GLN A 1 134 ? 6.807 19.569 -28.385 1.00 42.25 134 GLN A N 1
ATOM 1049 C CA . GLN A 1 134 ? 7.863 19.341 -29.378 1.00 42.25 134 GLN A CA 1
ATOM 1050 C C . GLN A 1 134 ? 7.317 18.969 -30.765 1.00 42.25 134 GLN A C 1
ATOM 1052 O O . GLN A 1 134 ? 7.899 19.370 -31.766 1.00 42.25 134 GLN A O 1
ATOM 1057 N N . VAL A 1 135 ? 6.167 18.290 -30.842 1.00 46.06 135 VAL A N 1
ATOM 1058 C CA . VAL A 1 135 ? 5.555 17.909 -32.131 1.00 46.06 135 VAL A CA 1
ATOM 1059 C C . VAL A 1 135 ? 4.903 19.111 -32.826 1.00 46.06 135 VAL A C 1
ATOM 1061 O O . VAL A 1 135 ? 4.887 19.182 -34.052 1.00 46.06 135 VAL A O 1
ATOM 1064 N N . THR A 1 136 ? 4.427 20.110 -32.078 1.00 46.44 136 THR A N 1
ATOM 1065 C CA . THR A 1 136 ? 3.808 21.303 -32.679 1.00 46.44 136 THR A CA 1
ATOM 1066 C C . THR A 1 136 ? 4.812 22.356 -33.150 1.00 46.44 136 THR A C 1
ATOM 1068 O O . THR A 1 136 ? 4.476 23.133 -34.039 1.00 46.44 136 THR A O 1
ATOM 1071 N N . LEU A 1 137 ? 6.040 22.397 -32.609 1.00 40.56 137 LEU A N 1
ATOM 1072 C CA . LEU A 1 137 ? 7.037 23.385 -33.049 1.00 40.56 137 LEU A CA 1
ATOM 1073 C C . LEU A 1 137 ? 7.689 23.015 -34.392 1.00 40.56 137 LEU A C 1
ATOM 1075 O O . LEU A 1 137 ? 7.981 23.904 -35.188 1.00 40.56 137 LEU A O 1
ATOM 1079 N N . SER A 1 138 ? 7.864 21.721 -34.679 1.00 46.97 138 SER A N 1
ATOM 1080 C CA . SER A 1 138 ? 8.417 21.251 -35.959 1.00 46.97 138 SER A CA 1
ATOM 1081 C C . SER A 1 138 ? 7.467 21.481 -37.138 1.00 46.97 138 SER A C 1
ATOM 1083 O O . SER A 1 138 ? 7.919 21.690 -38.257 1.00 46.97 138 SER A O 1
ATOM 1085 N N . ALA A 1 139 ? 6.153 21.499 -36.891 1.00 47.81 139 ALA A N 1
ATOM 1086 C CA . ALA A 1 139 ? 5.145 21.748 -37.922 1.00 47.81 139 ALA A CA 1
ATOM 1087 C C . ALA A 1 139 ? 4.964 23.243 -38.260 1.00 47.81 139 ALA A C 1
ATOM 1089 O O . ALA A 1 139 ? 4.399 23.567 -39.300 1.00 47.81 139 ALA A O 1
ATOM 1090 N N . LEU A 1 140 ? 5.440 24.154 -37.402 1.00 47.44 140 LEU A N 1
ATOM 1091 C CA . LEU A 1 140 ? 5.318 25.606 -37.594 1.00 47.44 140 LEU A CA 1
ATOM 1092 C C . LEU A 1 140 ? 6.569 26.263 -38.198 1.00 47.44 140 LEU A C 1
ATOM 1094 O O . LEU A 1 140 ? 6.478 27.407 -38.636 1.00 47.44 140 LEU A O 1
ATOM 1098 N N . LEU A 1 141 ? 7.716 25.573 -38.233 1.00 49.56 141 LEU A N 1
ATOM 1099 C CA . LEU A 1 141 ? 8.989 26.156 -38.679 1.00 49.56 141 LEU A CA 1
ATOM 1100 C C . LEU A 1 141 ? 9.526 25.650 -40.022 1.00 49.56 141 LEU A C 1
ATOM 1102 O O . LEU A 1 141 ? 10.589 26.120 -40.403 1.00 49.56 141 LEU A O 1
ATOM 1106 N N . GLY A 1 142 ? 8.807 24.773 -40.737 1.00 48.09 142 GLY A N 1
ATOM 1107 C CA . GLY A 1 142 ? 9.048 24.463 -42.158 1.00 48.09 142 GLY A CA 1
ATOM 1108 C C . GLY A 1 142 ? 10.518 24.508 -42.594 1.00 48.09 142 GLY A C 1
ATOM 1109 O O . GLY A 1 142 ? 10.894 25.375 -43.377 1.00 48.09 142 GLY A O 1
ATOM 1110 N N . LEU A 1 143 ? 11.343 23.618 -42.047 1.00 45.00 143 LEU A N 1
ATOM 1111 C CA . LEU A 1 143 ? 12.731 23.431 -42.463 1.00 45.00 143 LEU A CA 1
ATOM 1112 C C . LEU A 1 143 ? 12.857 22.001 -42.987 1.00 45.00 143 LEU A C 1
ATOM 1114 O O . LEU A 1 143 ? 12.850 21.057 -42.194 1.00 45.00 143 LEU A O 1
ATOM 1118 N N . ASP A 1 144 ? 12.879 21.891 -44.318 1.00 41.22 144 ASP A N 1
ATOM 1119 C CA . ASP A 1 144 ? 13.489 20.769 -45.043 1.00 41.22 144 ASP A CA 1
ATOM 1120 C C . ASP A 1 144 ? 14.972 20.614 -44.660 1.00 41.22 144 ASP A C 1
ATOM 1122 O O . ASP A 1 144 ? 15.646 21.653 -44.440 1.00 41.22 144 ASP A O 1
#

InterPro domains:
  IPR018996 Man1/Src1-like, C-terminal [PF09402] (1-117)

Foldseek 3Di:
DWDADDPQWTWDDDPDPPDCPDDTDIDGHPVLVVLLVLLLVLLLVVQQVVLVVVVVVDDDDDDPDLQNDKDALVVSLVVSVVVCVVPHPHPCVVNVVVSVVVCVVVQQWDADPVRNIIGGRDHDPPPVPVVVVVVV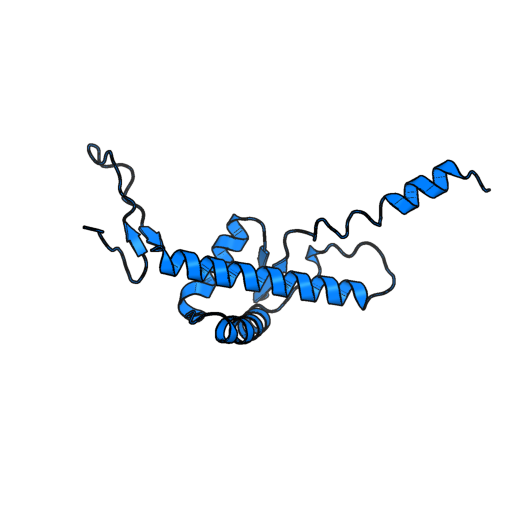VVVVPDDD

Secondary structure (DSSP, 8-state):
-PPB-STTEEE---TTTTSS-SPPPEEE-HHHHHHHHHHHHHHHHHHHHHHHHHHHH--S-S---GGG-EEEHHHHHHHHHHHHHTT----HHHHHHHHHHHHHHTTSEEEETTTTEEEE-S--TTTSHHHHHHHHHHTTS---